Protein AF-A0A392UE61-F1 (afdb_monomer)

Solvent-accessible surface area (backbone atoms only — not comparable to full-atom values): 4134 Å² total; per-residue (Å²): 112,47,55,80,89,51,25,77,79,48,54,46,77,56,102,88,48,78,48,62,40,70,46,79,57,87,90,43,92,66,39,34,61,55,45,44,55,53,47,48,68,72,41,50,92,40,52,87,74,43,36,49,80,54,62,92,47,73,50,75,59,69,100,62,135

InterPro domains:
  IPR000477 Reverse transcriptase domain [PF00078] (3-65)
  IPR000477 Reverse transcriptase domain [PS50878] (1-65)
  IPR043128 Reverse transcriptase/Diguanylate cyclase domain [G3DSA:3.30.70.270] (31-65)
  IPR043502 DNA/RNA polymerase superfamily [SSF56672] (2-64)
  IPR053134 RNA-directed DNA polymerase homolog [PTHR24559] (1-65)

Structure (mmCIF, N/CA/C/O backbone):
data_AF-A0A392UE61-F1
#
_entry.id   AF-A0A392UE61-F1
#
loop_
_atom_site.group_PDB
_atom_site.id
_atom_site.type_symbol
_atom_site.label_atom_id
_atom_site.label_alt_id
_atom_site.label_comp_id
_atom_site.label_asym_id
_atom_site.label_entity_id
_atom_site.label_seq_id
_atom_site.pdbx_PDB_ins_code
_atom_site.Cartn_x
_atom_site.Cartn_y
_atom_site.Cartn_z
_atom_site.occupancy
_atom_site.B_iso_or_equiv
_atom_site.auth_seq_id
_atom_site.auth_comp_id
_atom_site.auth_asym_id
_atom_site.auth_atom_id
_atom_site.pdbx_PDB_model_num
ATOM 1 N N . ARG A 1 1 ? -1.491 -4.414 -9.786 1.00 74.56 1 ARG A N 1
ATOM 2 C CA . ARG A 1 1 ? -0.263 -4.604 -10.604 1.00 74.56 1 ARG A CA 1
ATOM 3 C C . ARG A 1 1 ? 0.026 -3.301 -11.332 1.00 74.56 1 ARG A C 1
ATOM 5 O O . ARG A 1 1 ? -0.937 -2.631 -11.687 1.00 74.56 1 ARG A O 1
ATOM 12 N N . VAL A 1 2 ? 1.296 -2.931 -11.505 1.00 80.94 2 VAL A N 1
ATOM 13 C CA . VAL A 1 2 ? 1.670 -1.725 -12.268 1.00 80.94 2 VAL A CA 1
ATOM 14 C C . VAL A 1 2 ? 1.351 -1.974 -13.742 1.00 80.94 2 VAL A C 1
ATOM 16 O O . VAL A 1 2 ? 1.485 -3.106 -14.214 1.00 80.94 2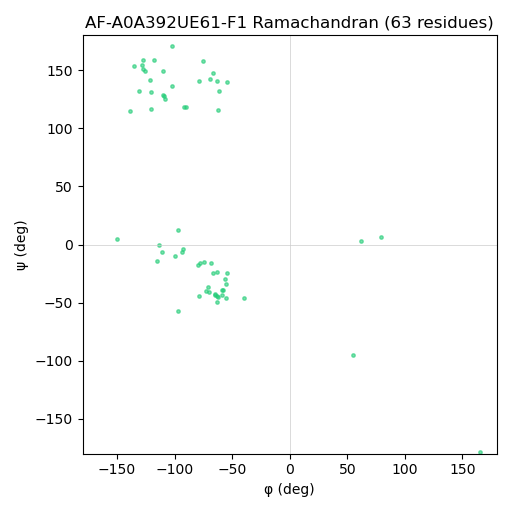 VAL A O 1
ATOM 19 N N . LYS A 1 3 ? 0.868 -0.956 -14.462 1.00 85.69 3 LYS A N 1
ATOM 20 C CA . LYS A 1 3 ? 0.667 -1.073 -15.911 1.00 85.69 3 LYS A CA 1
ATOM 21 C C . LYS A 1 3 ? 2.017 -1.305 -16.583 1.00 85.69 3 LYS A C 1
ATOM 23 O O . LYS A 1 3 ? 2.991 -0.672 -16.198 1.00 85.69 3 LYS A O 1
ATOM 28 N N . ALA A 1 4 ? 2.076 -2.171 -17.596 1.00 84.56 4 ALA A N 1
ATOM 29 C CA . ALA A 1 4 ? 3.339 -2.540 -18.248 1.00 84.56 4 ALA A CA 1
ATOM 30 C C . ALA A 1 4 ? 4.131 -1.323 -18.774 1.00 84.56 4 ALA A C 1
ATOM 32 O O . ALA A 1 4 ? 5.353 -1.305 -18.693 1.00 84.56 4 ALA A O 1
ATOM 33 N N . GLU A 1 5 ? 3.429 -0.283 -19.233 1.00 89.19 5 GLU A N 1
ATOM 34 C CA . GLU A 1 5 ? 4.000 0.996 -19.686 1.00 89.19 5 GLU A CA 1
ATOM 35 C C . GLU A 1 5 ? 4.656 1.833 -18.571 1.00 89.19 5 GLU A C 1
ATOM 37 O O . GLU A 1 5 ? 5.543 2.642 -18.836 1.00 89.19 5 GLU A O 1
ATOM 42 N N . ASP A 1 6 ? 4.241 1.632 -17.320 1.00 85.31 6 ASP A N 1
ATOM 43 C CA . ASP A 1 6 ? 4.718 2.380 -16.156 1.00 85.31 6 ASP A CA 1
ATOM 44 C C . ASP A 1 6 ? 5.787 1.618 -15.357 1.00 85.31 6 ASP A C 1
ATOM 46 O O . ASP A 1 6 ? 6.437 2.210 -14.497 1.00 85.31 6 ASP A O 1
ATOM 50 N N . VAL A 1 7 ? 6.019 0.330 -15.647 1.00 85.06 7 VAL A N 1
ATOM 51 C CA . VAL A 1 7 ? 7.035 -0.497 -14.966 1.00 85.06 7 VAL A CA 1
ATOM 52 C C . VAL A 1 7 ? 8.436 0.134 -15.034 1.00 85.06 7 VAL A C 1
ATOM 54 O O . VAL A 1 7 ? 9.045 0.283 -13.969 1.00 85.06 7 VAL A O 1
ATOM 57 N N . PRO A 1 8 ? 8.921 0.642 -16.189 1.00 86.69 8 PRO A N 1
ATOM 58 C CA . PRO A 1 8 ? 10.240 1.279 -16.260 1.00 86.69 8 PRO A CA 1
ATOM 59 C C . PRO A 1 8 ? 10.363 2.545 -15.395 1.00 86.69 8 PRO A C 1
ATOM 61 O O . PRO A 1 8 ? 11.458 2.909 -14.974 1.00 86.69 8 PRO A O 1
ATOM 64 N N . LYS A 1 9 ? 9.244 3.220 -15.078 1.00 85.69 9 LYS A N 1
ATOM 65 C CA . LYS A 1 9 ? 9.226 4.418 -14.212 1.00 85.69 9 LYS A CA 1
ATOM 66 C C . LYS A 1 9 ? 9.430 4.079 -12.735 1.00 85.69 9 LYS A C 1
ATOM 68 O O . LYS A 1 9 ? 9.704 4.967 -11.936 1.00 85.69 9 LYS A O 1
ATOM 73 N N . THR A 1 10 ? 9.288 2.806 -12.375 1.00 85.88 10 THR A N 1
ATOM 74 C CA . THR A 1 10 ? 9.501 2.298 -11.015 1.00 85.88 10 THR A CA 1
ATOM 75 C C . THR A 1 10 ? 10.894 1.695 -10.822 1.00 85.88 10 THR A C 1
ATOM 77 O O . THR A 1 10 ? 11.141 1.021 -9.823 1.00 85.88 10 THR A O 1
ATOM 80 N N . ALA A 1 11 ? 11.810 1.913 -11.770 1.00 88.38 11 ALA A N 1
ATOM 81 C CA . ALA A 1 11 ? 13.172 1.415 -11.675 1.00 88.38 11 ALA A CA 1
ATOM 82 C C . ALA A 1 11 ? 13.905 2.001 -10.454 1.00 88.38 11 ALA A C 1
ATOM 84 O O . ALA A 1 11 ? 13.934 3.213 -10.242 1.00 88.38 11 ALA A O 1
ATOM 85 N N . PHE A 1 12 ? 14.555 1.139 -9.677 1.00 88.06 12 PHE A N 1
ATOM 86 C CA . PHE A 1 12 ? 15.431 1.506 -8.572 1.00 88.06 12 PHE A CA 1
ATOM 87 C C . PHE A 1 12 ? 16.788 0.815 -8.705 1.00 88.06 12 PHE A C 1
ATOM 89 O O . PHE A 1 12 ? 16.938 -0.236 -9.335 1.00 88.06 12 PHE A O 1
ATOM 96 N N . ARG A 1 13 ? 17.813 1.427 -8.112 1.00 92.00 13 ARG A N 1
ATOM 97 C CA . ARG A 1 13 ? 19.186 0.925 -8.162 1.00 92.00 13 ARG A CA 1
ATOM 98 C C . ARG A 1 13 ? 19.597 0.396 -6.798 1.00 92.00 13 ARG A C 1
ATOM 100 O O . ARG A 1 13 ? 19.517 1.103 -5.800 1.00 92.00 13 ARG A O 1
ATOM 107 N N . THR A 1 14 ? 20.093 -0.832 -6.773 1.00 91.69 14 THR A N 1
ATOM 108 C CA . THR A 1 14 ? 20.805 -1.397 -5.627 1.00 91.69 14 THR A CA 1
ATOM 109 C C . THR A 1 14 ? 22.309 -1.372 -5.896 1.00 91.69 14 THR A C 1
ATOM 111 O O . THR A 1 14 ? 22.758 -1.124 -7.018 1.00 91.69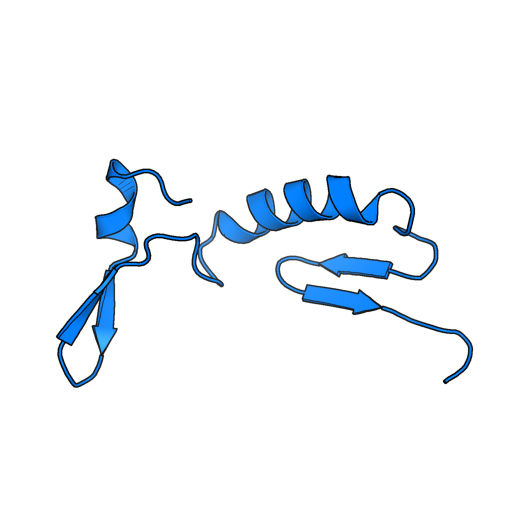 14 THR A O 1
ATOM 114 N N . ARG A 1 15 ? 23.120 -1.676 -4.876 1.00 91.38 15 ARG A N 1
ATOM 115 C CA . ARG A 1 15 ? 24.580 -1.819 -5.025 1.00 91.38 15 ARG A CA 1
ATOM 116 C C . ARG A 1 15 ? 24.978 -2.831 -6.113 1.00 91.38 15 ARG A C 1
ATOM 118 O O . ARG A 1 15 ? 26.071 -2.719 -6.659 1.00 91.38 15 ARG A O 1
ATOM 125 N N . TYR A 1 16 ? 24.105 -3.790 -6.422 1.00 91.81 16 TYR A N 1
ATOM 126 C CA . TYR A 1 16 ? 24.399 -4.927 -7.296 1.00 91.81 16 TYR A CA 1
ATOM 127 C C . TYR A 1 16 ? 23.619 -4.923 -8.616 1.00 91.81 16 TYR A C 1
ATOM 129 O O . TYR A 1 16 ? 23.801 -5.834 -9.416 1.00 91.81 16 TYR A O 1
ATOM 137 N N . GLY A 1 17 ? 22.753 -3.938 -8.872 1.00 91.38 17 GLY A N 1
ATOM 138 C CA . GLY A 1 17 ? 22.013 -3.893 -10.132 1.00 91.38 17 GLY A CA 1
ATOM 139 C C . GLY A 1 17 ? 20.830 -2.937 -10.149 1.00 91.38 17 GLY A C 1
ATOM 140 O O . GLY A 1 17 ? 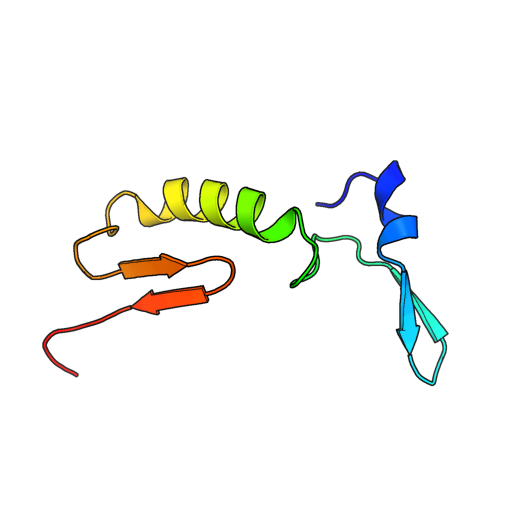20.545 -2.241 -9.174 1.00 91.38 17 GLY A O 1
ATOM 141 N N . HIS A 1 18 ? 20.146 -2.928 -11.286 1.00 91.62 18 HIS A N 1
ATOM 142 C CA . HIS A 1 18 ? 18.903 -2.199 -11.504 1.00 91.62 18 HIS A CA 1
ATOM 143 C C . HIS A 1 18 ? 17.730 -3.173 -11.442 1.00 91.62 18 HIS A C 1
ATOM 145 O O . HIS A 1 18 ? 17.808 -4.270 -11.991 1.00 91.62 18 HIS A O 1
ATOM 151 N N . TYR A 1 19 ? 16.670 -2.768 -10.755 1.00 90.00 19 TYR A N 1
ATOM 152 C CA . TYR A 1 19 ? 15.467 -3.560 -10.538 1.00 90.00 19 TYR A CA 1
ATOM 153 C C . TYR A 1 19 ? 14.243 -2.686 -10.779 1.00 90.00 19 TYR A C 1
ATOM 155 O O . TYR A 1 19 ? 14.301 -1.474 -10.601 1.00 90.00 19 TYR A O 1
ATOM 163 N N . GLU A 1 20 ? 13.133 -3.300 -11.163 1.00 89.88 20 GLU A N 1
ATOM 164 C CA . GLU A 1 20 ? 11.865 -2.621 -11.430 1.00 89.88 20 GLU A CA 1
ATOM 165 C C . GLU A 1 20 ? 10.762 -3.263 -10.592 1.00 89.88 20 GLU A C 1
ATOM 167 O O . GLU A 1 20 ? 10.799 -4.465 -10.302 1.00 89.88 20 GLU A O 1
ATOM 172 N N . PHE A 1 21 ? 9.761 -2.478 -10.198 1.00 86.69 21 PHE A N 1
ATOM 173 C CA . PHE A 1 21 ? 8.631 -2.998 -9.447 1.00 86.69 21 PHE A CA 1
ATOM 174 C C . PHE A 1 21 ? 7.511 -3.469 -10.388 1.00 86.69 21 PHE A C 1
ATOM 176 O O . PHE A 1 21 ? 6.888 -2.693 -11.106 1.00 86.69 21 PHE A O 1
ATOM 183 N N . ALA A 1 22 ? 7.188 -4.765 -10.338 1.00 85.31 22 ALA A N 1
ATOM 184 C CA . ALA A 1 22 ? 6.041 -5.334 -11.063 1.00 85.31 22 ALA A CA 1
ATOM 185 C C . ALA A 1 22 ? 4.690 -5.100 -10.344 1.00 85.31 22 ALA A C 1
ATOM 187 O O . ALA A 1 22 ? 3.600 -5.227 -10.918 1.00 85.31 22 ALA A O 1
ATOM 188 N N . VAL A 1 23 ? 4.752 -4.776 -9.053 1.00 83.94 23 VAL A N 1
ATOM 189 C CA . VAL A 1 23 ? 3.617 -4.407 -8.199 1.00 83.94 23 VAL A CA 1
ATOM 190 C C . VAL A 1 23 ? 3.809 -2.984 -7.710 1.00 83.94 23 VAL A C 1
ATOM 192 O O . VAL A 1 23 ? 4.911 -2.467 -7.769 1.00 83.94 23 VAL A O 1
ATOM 195 N N . MET A 1 24 ? 2.735 -2.327 -7.293 1.00 84.19 24 MET A N 1
ATOM 196 C CA . MET A 1 24 ? 2.819 -0.941 -6.849 1.00 84.19 24 MET A CA 1
ATOM 197 C C . MET A 1 24 ? 3.738 -0.854 -5.619 1.00 84.19 24 MET A C 1
ATOM 199 O O . MET A 1 24 ? 3.413 -1.492 -4.617 1.00 84.19 24 MET A O 1
ATOM 203 N N . PRO A 1 25 ? 4.887 -0.156 -5.697 1.00 80.94 25 PRO A N 1
ATOM 204 C CA . PRO A 1 25 ? 5.766 -0.004 -4.546 1.00 80.94 25 PRO A CA 1
ATOM 205 C C . PRO A 1 25 ? 5.186 1.005 -3.554 1.00 80.94 25 PRO A C 1
ATOM 207 O O . PRO A 1 25 ? 4.387 1.864 -3.926 1.00 80.94 25 PRO A O 1
ATOM 210 N N . PHE A 1 26 ? 5.616 0.925 -2.297 1.00 72.38 26 PHE A N 1
ATOM 211 C CA . PHE A 1 26 ? 5.278 1.926 -1.287 1.00 72.38 26 PHE A CA 1
ATOM 212 C C . PHE A 1 26 ? 5.927 3.277 -1.608 1.00 72.38 26 PHE A C 1
ATOM 214 O O . PHE A 1 26 ? 7.023 3.331 -2.171 1.00 72.38 26 PHE A O 1
ATOM 221 N N . GLY A 1 27 ? 5.254 4.372 -1.249 1.00 73.06 27 GLY A N 1
ATOM 222 C CA . GLY A 1 27 ? 5.802 5.724 -1.383 1.00 73.06 27 GLY A CA 1
ATOM 223 C C . GLY A 1 27 ? 5.761 6.338 -2.789 1.00 73.06 27 GLY A C 1
ATOM 224 O O . GLY A 1 27 ? 6.285 7.435 -2.976 1.00 73.06 27 GLY A O 1
ATOM 225 N N . VAL A 1 28 ? 5.131 5.700 -3.787 1.00 77.44 28 VAL A N 1
ATOM 226 C CA . VAL A 1 28 ? 4.795 6.401 -5.045 1.00 77.44 28 VAL A CA 1
ATOM 227 C C . VAL A 1 28 ? 3.543 7.249 -4.845 1.00 77.44 28 VAL A C 1
ATOM 229 O O . VAL A 1 28 ? 2.592 6.812 -4.213 1.00 77.44 28 VAL A O 1
ATOM 232 N N . THR A 1 29 ? 3.499 8.452 -5.417 1.00 72.25 29 THR A N 1
ATOM 233 C CA . THR A 1 29 ? 2.455 9.460 -5.133 1.00 72.25 29 THR A CA 1
ATOM 234 C C . THR A 1 29 ? 1.019 8.972 -5.367 1.00 72.25 29 THR A C 1
ATOM 236 O O . THR A 1 29 ? 0.105 9.401 -4.672 1.00 72.25 29 THR A O 1
ATOM 239 N N . ASN A 1 30 ? 0.817 8.042 -6.306 1.00 73.75 30 ASN A N 1
ATOM 240 C CA . ASN A 1 30 ? -0.498 7.467 -6.606 1.00 73.75 30 ASN A CA 1
ATOM 241 C C . ASN A 1 30 ? -0.800 6.164 -5.840 1.00 73.75 30 ASN A C 1
ATOM 243 O O . ASN A 1 30 ? -1.919 5.663 -5.940 1.00 73.75 30 ASN A O 1
ATOM 247 N N . ALA A 1 31 ? 0.160 5.601 -5.097 1.00 77.19 31 ALA A N 1
ATOM 248 C CA . ALA A 1 31 ? -0.065 4.391 -4.304 1.00 77.19 31 ALA A CA 1
ATOM 249 C C . ALA A 1 31 ? -1.066 4.578 -3.163 1.00 77.19 31 ALA A C 1
ATOM 251 O O . ALA A 1 31 ? -1.964 3.740 -3.069 1.00 77.19 31 ALA A O 1
ATOM 252 N N . PRO A 1 32 ? -1.025 5.681 -2.392 1.00 76.94 32 PRO A N 1
ATOM 253 C CA . PRO A 1 32 ? -1.987 5.909 -1.322 1.00 76.94 32 PRO A CA 1
ATOM 254 C C .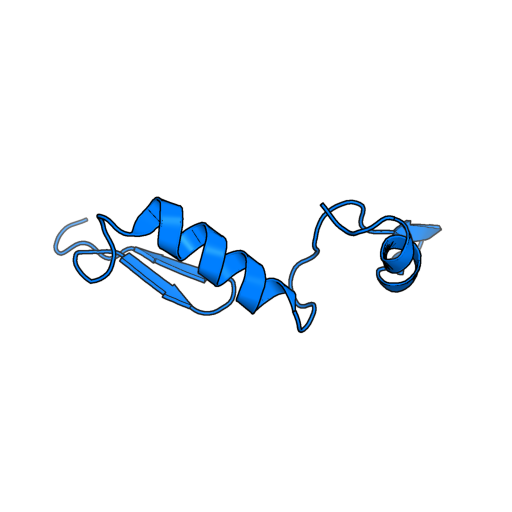 PRO A 1 32 ? -3.432 5.917 -1.815 1.00 76.94 32 PRO A C 1
ATOM 256 O O . PRO A 1 32 ? -4.299 5.346 -1.175 1.00 76.94 32 PRO A O 1
ATOM 259 N N . ALA A 1 33 ? -3.709 6.494 -2.990 1.00 81.06 33 ALA A N 1
ATOM 260 C CA . ALA A 1 33 ? -5.067 6.537 -3.533 1.00 81.06 33 ALA A CA 1
ATOM 261 C C . ALA A 1 33 ? -5.608 5.137 -3.875 1.00 81.06 33 ALA A C 1
ATOM 263 O O . ALA A 1 33 ? -6.758 4.821 -3.570 1.00 81.06 33 ALA A O 1
ATOM 264 N N . ILE A 1 34 ? -4.776 4.282 -4.481 1.00 83.50 34 ILE A N 1
ATOM 265 C CA . ILE A 1 34 ? -5.167 2.909 -4.830 1.00 83.50 34 ILE A CA 1
ATOM 266 C C . ILE A 1 34 ? -5.251 2.032 -3.579 1.00 83.50 34 ILE A C 1
ATOM 268 O O . ILE A 1 34 ? -6.168 1.220 -3.458 1.00 83.50 34 ILE A O 1
ATOM 272 N N . PHE A 1 35 ? -4.319 2.203 -2.642 1.00 81.94 35 PHE A N 1
ATOM 273 C CA . PHE A 1 35 ? -4.336 1.503 -1.366 1.00 81.94 35 PHE A CA 1
ATOM 274 C C . PHE A 1 35 ? -5.578 1.885 -0.559 1.00 81.94 35 PHE A C 1
ATOM 276 O O . PHE A 1 35 ? -6.335 1.006 -0.166 1.00 81.94 35 PHE A O 1
ATOM 283 N N . MET A 1 36 ? -5.868 3.177 -0.404 1.00 83.12 36 MET A N 1
ATOM 284 C CA . MET A 1 36 ? -7.054 3.658 0.301 1.00 83.12 36 MET A CA 1
ATOM 285 C C . MET A 1 36 ? -8.358 3.140 -0.314 1.00 83.12 36 MET A C 1
ATOM 287 O O 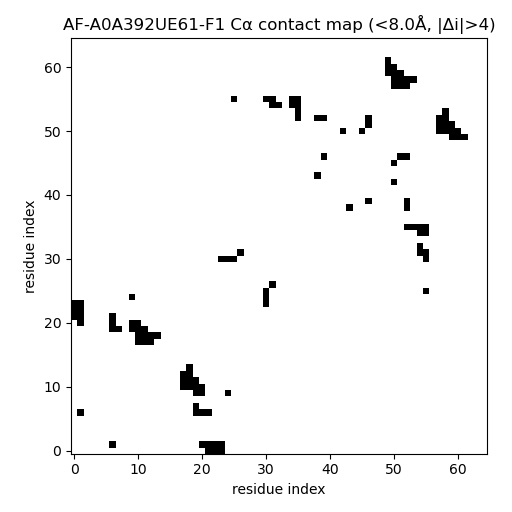. MET A 1 36 ? -9.220 2.702 0.438 1.00 83.12 36 MET A O 1
ATOM 291 N N . ASP A 1 37 ? -8.524 3.133 -1.643 1.00 85.31 37 ASP A N 1
ATOM 292 C CA . ASP A 1 37 ? -9.728 2.567 -2.282 1.00 85.31 37 ASP A CA 1
ATOM 293 C C . ASP A 1 37 ? -9.877 1.064 -1.996 1.00 85.31 37 ASP A C 1
ATOM 295 O O . ASP A 1 37 ? -10.943 0.582 -1.599 1.00 85.31 37 ASP A O 1
ATOM 299 N N . TYR A 1 38 ? -8.781 0.316 -2.121 1.00 87.19 38 TYR A N 1
ATOM 300 C CA . TYR A 1 38 ? -8.773 -1.120 -1.862 1.00 87.19 38 TYR A CA 1
ATOM 301 C C . TYR A 1 38 ? -9.098 -1.440 -0.397 1.00 87.19 38 TYR A C 1
ATOM 303 O O . TYR A 1 38 ? -9.930 -2.303 -0.100 1.00 87.19 38 TYR A O 1
ATOM 311 N N . MET A 1 39 ? -8.488 -0.694 0.520 1.00 83.94 39 MET A N 1
ATOM 312 C CA . MET A 1 39 ? -8.672 -0.847 1.957 1.00 83.94 39 MET A CA 1
ATOM 313 C C . MET A 1 39 ? -10.048 -0.378 2.405 1.00 83.94 39 MET A C 1
ATOM 315 O O . MET A 1 39 ? -10.671 -1.055 3.218 1.00 83.94 39 MET A O 1
ATOM 319 N N . ASN A 1 40 ? -10.589 0.685 1.808 1.00 83.81 40 ASN A N 1
ATOM 320 C CA . ASN A 1 40 ? -11.962 1.109 2.047 1.00 83.81 40 ASN A CA 1
ATOM 321 C C . ASN A 1 40 ? -12.960 0.011 1.694 1.00 83.81 40 ASN A C 1
ATOM 323 O O . ASN A 1 40 ? -13.907 -0.177 2.444 1.00 83.81 40 ASN A O 1
ATOM 327 N N . ARG A 1 41 ? -12.756 -0.749 0.611 1.00 86.88 41 ARG A N 1
ATOM 328 C CA . ARG A 1 41 ? -13.664 -1.845 0.221 1.00 86.88 41 ARG A CA 1
ATOM 329 C C . ARG A 1 41 ? -13.599 -3.047 1.160 1.00 86.88 41 ARG A C 1
ATOM 331 O O . ARG A 1 41 ? -14.633 -3.638 1.454 1.00 86.88 41 ARG A O 1
ATOM 338 N N . ILE A 1 42 ? -12.402 -3.424 1.605 1.00 88.12 42 ILE A N 1
ATOM 339 C CA . ILE A 1 42 ? -12.197 -4.602 2.463 1.00 88.12 42 ILE A CA 1
ATOM 340 C C . ILE A 1 42 ? -12.573 -4.296 3.914 1.00 88.12 42 ILE A C 1
ATOM 342 O O . ILE A 1 42 ? -13.234 -5.095 4.575 1.00 88.12 42 ILE A O 1
ATOM 346 N N . ILE A 1 43 ? -12.148 -3.135 4.405 1.00 86.50 43 ILE A N 1
ATOM 347 C CA . ILE A 1 43 ? -12.253 -2.737 5.810 1.00 86.50 43 ILE A CA 1
ATOM 348 C C . ILE A 1 43 ? -13.538 -1.947 6.064 1.00 86.50 43 ILE A C 1
ATOM 350 O O . ILE A 1 43 ? -13.858 -1.695 7.219 1.00 86.50 43 ILE A O 1
ATOM 354 N N . HIS A 1 44 ? -14.342 -1.642 5.034 1.00 86.12 44 HIS A N 1
ATOM 355 C CA . HIS A 1 44 ? -15.618 -0.924 5.166 1.00 86.12 44 HIS A CA 1
ATOM 356 C C . HIS A 1 44 ? -16.458 -1.326 6.390 1.00 86.12 44 HIS A C 1
ATOM 358 O O . HIS A 1 44 ? -16.912 -0.443 7.112 1.00 86.12 44 HIS A O 1
ATOM 364 N N . PRO A 1 45 ? -16.647 -2.630 6.693 1.00 89.31 45 PRO A N 1
ATOM 365 C CA . PRO A 1 45 ? -17.474 -3.042 7.828 1.00 89.31 45 PRO A CA 1
ATOM 366 C C . PRO A 1 45 ? -16.881 -2.707 9.209 1.00 89.31 45 PRO A C 1
ATOM 368 O O . PRO A 1 45 ? -17.600 -2.779 10.211 1.00 89.31 45 PRO A O 1
ATOM 371 N N . PHE A 1 46 ? -15.587 -2.393 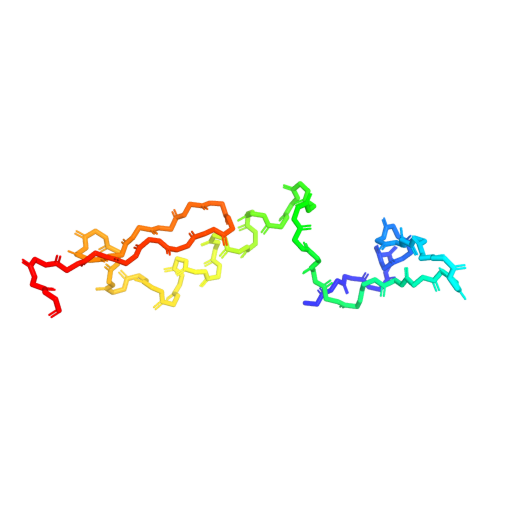9.271 1.00 86.75 46 PHE A N 1
ATOM 372 C CA . PHE A 1 46 ? -14.780 -2.186 10.477 1.00 86.75 46 PHE A CA 1
ATOM 373 C C . PHE A 1 46 ? -14.252 -0.750 10.626 1.00 86.75 46 PHE A C 1
ATOM 375 O O . PHE A 1 46 ? -13.814 -0.383 11.723 1.00 86.75 46 PHE A O 1
ATOM 382 N N . LEU A 1 47 ? -14.316 0.049 9.554 1.00 84.81 47 LEU A N 1
ATOM 383 C CA . LEU A 1 47 ? -14.028 1.483 9.590 1.00 84.81 47 LEU A CA 1
ATOM 384 C C . LEU A 1 47 ? -14.895 2.163 10.659 1.00 84.81 47 LEU A C 1
ATOM 386 O O . LEU A 1 47 ? -16.049 1.787 10.871 1.00 84.81 47 LEU A O 1
ATOM 390 N N . ASP A 1 48 ? -14.292 3.106 11.382 1.00 81.75 48 ASP A N 1
ATOM 391 C CA . ASP A 1 48 ? -14.879 3.867 12.498 1.00 81.75 48 ASP A CA 1
ATOM 392 C C . ASP A 1 48 ? -15.318 3.044 13.727 1.00 81.75 48 ASP A C 1
ATOM 394 O O . ASP A 1 48 ? -15.831 3.598 14.701 1.00 81.75 48 ASP A O 1
ATOM 398 N N . LYS A 1 49 ? -15.091 1.722 13.736 1.00 86.50 49 LYS A N 1
ATOM 399 C CA . LYS A 1 49 ? -15.347 0.863 14.907 1.00 86.50 49 LYS A CA 1
ATOM 400 C C . LYS A 1 49 ? -14.081 0.627 15.716 1.00 86.50 49 LYS A C 1
ATOM 402 O O . LYS A 1 49 ? -14.055 0.897 16.916 1.00 86.50 49 LYS A O 1
ATOM 407 N N . PHE A 1 50 ? -13.058 0.095 15.054 1.00 87.31 50 PHE A N 1
ATOM 408 C CA . PHE A 1 50 ? -11.774 -0.262 15.665 1.00 87.31 50 PHE A CA 1
ATOM 409 C C . PHE A 1 50 ? -10.591 -0.157 14.689 1.00 87.31 50 PHE A C 1
ATOM 411 O O . PHE A 1 50 ? -9.471 -0.526 15.038 1.00 87.31 50 PHE A O 1
ATOM 418 N N . VAL A 1 51 ? -10.825 0.329 13.463 1.00 89.31 51 VAL A N 1
ATOM 419 C CA . VAL A 1 51 ? -9.799 0.457 12.421 1.00 89.31 51 VAL A CA 1
ATOM 420 C C . VAL A 1 51 ? -9.834 1.855 11.813 1.00 89.31 51 VAL A C 1
ATOM 422 O O . VAL A 1 51 ? -10.897 2.337 11.425 1.00 8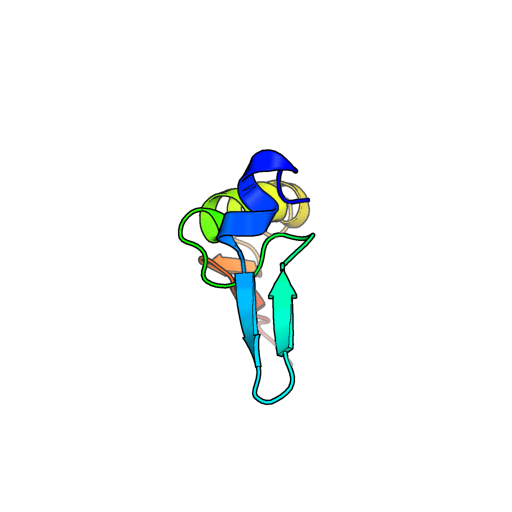9.31 51 VAL A O 1
ATOM 425 N N . VAL A 1 52 ? -8.662 2.477 11.689 1.00 89.06 52 VAL A N 1
ATOM 426 C CA . VAL A 1 52 ? -8.421 3.719 10.944 1.00 89.06 52 VAL A CA 1
ATOM 427 C C . VAL A 1 52 ? -7.387 3.424 9.860 1.00 89.06 52 VAL A C 1
ATOM 429 O O . VAL A 1 52 ? -6.351 2.832 10.142 1.00 89.06 52 VAL A O 1
ATOM 432 N N . VAL A 1 53 ? -7.652 3.828 8.619 1.00 86.50 53 VAL A N 1
ATOM 433 C CA . VAL A 1 53 ? -6.714 3.670 7.494 1.00 86.50 53 VAL A CA 1
ATOM 434 C C . VAL A 1 53 ? -6.186 5.047 7.107 1.00 86.50 53 VAL A C 1
ATOM 436 O O . VAL A 1 53 ? -6.978 5.964 6.888 1.00 86.50 53 VAL A O 1
ATOM 439 N N . PHE A 1 54 ? -4.867 5.204 7.012 1.00 84.19 54 PHE A N 1
ATOM 440 C CA . PHE A 1 54 ? -4.231 6.463 6.633 1.00 84.19 54 PHE A CA 1
ATOM 441 C C . PHE A 1 54 ? -3.062 6.232 5.674 1.00 84.19 54 PHE A C 1
ATOM 443 O O . PHE A 1 54 ? -2.041 5.680 6.066 1.00 84.19 54 PHE A O 1
ATOM 450 N N . ILE A 1 55 ? -3.200 6.718 4.435 1.00 81.19 55 ILE A N 1
ATOM 451 C CA . ILE A 1 55 ? -2.190 6.620 3.367 1.00 81.19 55 ILE A CA 1
ATOM 452 C C . ILE A 1 55 ? -1.769 5.163 3.130 1.00 81.19 55 ILE A C 1
ATOM 454 O O . ILE A 1 55 ? -2.466 4.472 2.397 1.00 81.19 55 ILE A O 1
ATOM 458 N N . ASP A 1 56 ? -0.677 4.715 3.750 1.00 80.81 56 ASP A N 1
ATOM 459 C CA . ASP A 1 56 ? -0.094 3.377 3.603 1.00 80.81 56 ASP A CA 1
ATOM 460 C C . ASP A 1 56 ? -0.249 2.526 4.883 1.00 80.81 56 ASP A C 1
ATOM 462 O O . ASP A 1 56 ? 0.046 1.331 4.875 1.00 80.81 56 ASP A O 1
ATOM 466 N N . ASP A 1 57 ? -0.749 3.117 5.973 1.00 82.81 57 ASP A N 1
ATOM 467 C CA . ASP A 1 57 ? -0.827 2.505 7.297 1.00 82.81 57 ASP A CA 1
ATOM 468 C C . ASP A 1 57 ? -2.269 2.186 7.714 1.00 82.81 57 ASP A C 1
ATOM 470 O O . ASP A 1 57 ? -3.236 2.875 7.366 1.00 82.81 57 ASP A O 1
ATOM 474 N N . ILE A 1 58 ? -2.410 1.134 8.522 1.00 87.94 58 ILE A N 1
ATOM 475 C CA . ILE A 1 58 ? -3.669 0.736 9.154 1.00 87.94 58 ILE A CA 1
ATOM 476 C C . ILE A 1 58 ? -3.456 0.755 10.662 1.00 87.94 58 ILE A C 1
ATOM 478 O O . ILE A 1 58 ? -2.679 -0.030 11.205 1.00 87.94 58 ILE A O 1
ATOM 482 N N . LEU A 1 59 ? -4.184 1.620 11.349 1.00 89.12 59 LEU A N 1
ATOM 483 C CA . LEU A 1 59 ? -4.247 1.647 12.796 1.00 89.12 59 LEU A CA 1
ATOM 484 C C . LEU A 1 59 ? -5.419 0.785 13.261 1.00 89.12 59 LEU A C 1
ATOM 486 O O . LEU A 1 59 ? -6.574 1.081 12.962 1.00 89.12 59 LEU A O 1
ATOM 490 N N . ILE A 1 60 ? -5.123 -0.259 14.026 1.00 90.31 60 ILE A N 1
ATOM 491 C CA . ILE A 1 60 ? -6.124 -1.093 14.692 1.00 90.31 60 ILE A CA 1
ATOM 492 C C . ILE A 1 60 ? -6.043 -0.787 16.184 1.00 90.31 60 ILE A C 1
ATOM 494 O O . ILE A 1 60 ? -4.967 -0.884 16.771 1.00 90.31 60 ILE A O 1
ATOM 498 N N . TYR A 1 61 ? -7.161 -0.404 16.796 1.00 89.69 61 TYR A N 1
ATOM 499 C CA . TYR A 1 61 ? -7.229 -0.096 18.221 1.00 89.69 61 TYR A CA 1
ATOM 500 C C . TYR A 1 61 ? -8.248 -0.987 18.925 1.00 89.69 61 TYR A C 1
ATOM 502 O O . TYR A 1 61 ? -9.325 -1.265 18.410 1.00 89.69 61 TYR A O 1
ATOM 510 N N . SER A 1 62 ? -7.923 -1.409 20.141 1.00 88.50 62 SER A N 1
ATOM 511 C CA . 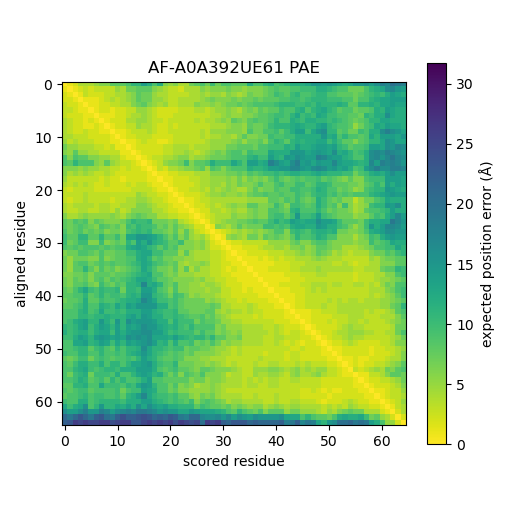SER A 1 62 ? -8.825 -2.150 21.017 1.00 88.50 62 SER A CA 1
ATOM 512 C C . SER A 1 62 ? -8.895 -1.453 22.373 1.00 88.50 62 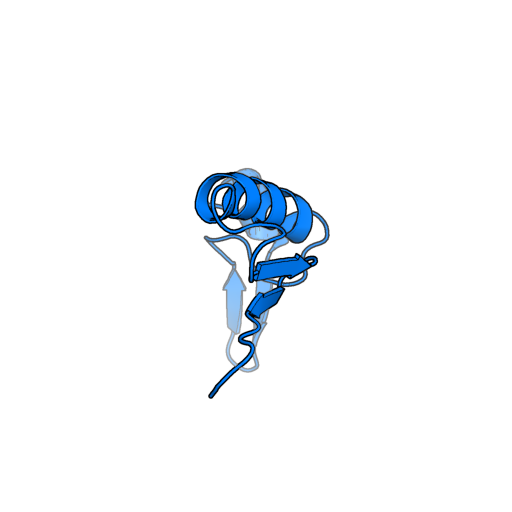SER A C 1
ATOM 514 O O . SER A 1 62 ? -7.959 -0.766 22.780 1.00 88.50 62 SER A O 1
ATOM 516 N N . LYS A 1 63 ? -10.030 -1.587 23.066 1.00 84.75 63 LYS A N 1
ATOM 517 C CA . LYS A 1 63 ? -10.194 -1.066 24.436 1.00 84.75 63 LYS A CA 1
ATOM 518 C C . LYS A 1 63 ? -9.523 -1.960 25.488 1.00 84.75 63 LYS A C 1
ATOM 520 O O . LYS A 1 63 ? -9.341 -1.514 26.615 1.00 84.75 63 LYS A O 1
ATOM 525 N N . SER A 1 64 ? -9.183 -3.193 25.124 1.00 81.81 64 SER A N 1
ATOM 526 C CA . SER A 1 64 ? -8.408 -4.146 25.923 1.00 81.81 64 SER A CA 1
ATOM 527 C C . SER A 1 64 ? -7.232 -4.677 25.103 1.00 81.81 64 SER A C 1
ATOM 529 O O . SER A 1 64 ? -7.296 -4.626 23.874 1.00 81.81 64 SER A O 1
ATOM 531 N N . GLU A 1 65 ? -6.198 -5.188 25.776 1.00 63.38 65 GLU A N 1
ATOM 532 C CA . GLU A 1 65 ? -5.133 -5.986 25.138 1.00 63.38 65 GLU A CA 1
ATOM 533 C C . GLU A 1 65 ? -5.691 -7.126 24.272 1.00 63.38 65 GLU A C 1
ATOM 535 O O . GLU A 1 65 ? -6.767 -7.673 24.627 1.00 63.38 65 GLU A O 1
#

Radius of gyration: 15.93 Å; Cα contacts (8 Å, |Δi|>4): 61; chains: 1; bounding box: 42×15×46 Å

Nearest PDB structures (foldseek):
  7ksf-assembly1_A  TM=7.426E-01  e=5.009E-02  Eastern chimpanzee simian foamy virus
  7z2g-assembly1_A  TM=5.935E-01  e=2.123E-02  Human immunodeficiency virus type 1 BH10
  7kse-assembly1_A  TM=7.538E-01  e=7.443E-02  Eastern chimpanzee simian foamy virus

Mean predicted aligned error: 7.06 Å

Foldseek 3Di:
DDDPVCQVVQWDDDPVGIDTDPDDDPPDPCQQVVVVVVCCVVCVVPPPPAWDDDRPDIGGHDPPD

Secondary structure (DSSP, 8-state):
---TTTGGGG-EEETTEEE--SSPPTT-TTHHHHHHHHHHHHHTTTBTTTEEEETTEEEE--S--

pLDDT: mean 84.57, std 5.55, range [63.38, 92.0]

Sequence (65 aa):
RVKAEDVPKTAFRTRYGHYEFAVMPFGVTNAPAIFMDYMNRIIHPFLDKFVVVFIDDILIYSKSE

Organism: NCBI:txid97028